Protein AF-A0A3S3I889-F1 (afdb_monomer)

Structure (mmCIF, N/CA/C/O backbone):
data_AF-A0A3S3I889-F1
#
_entry.id   AF-A0A3S3I889-F1
#
loop_
_atom_site.group_PDB
_atom_site.id
_atom_site.type_symbol
_atom_site.label_atom_id
_atom_site.label_alt_id
_atom_site.label_comp_id
_atom_site.label_asym_id
_atom_site.label_entity_id
_atom_site.label_seq_id
_atom_site.pdbx_PDB_ins_code
_atom_site.Cartn_x
_atom_site.Cartn_y
_atom_site.Cartn_z
_atom_site.occupancy
_atom_site.B_iso_or_equiv
_atom_site.auth_seq_id
_atom_site.auth_comp_id
_atom_site.auth_asym_id
_atom_site.auth_atom_id
_atom_site.pdbx_PDB_model_num
ATOM 1 N N . ALA A 1 1 ? -4.797 8.734 -3.356 1.00 65.38 1 ALA A N 1
ATOM 2 C CA . ALA A 1 1 ? -3.918 8.042 -4.330 1.00 65.38 1 ALA A CA 1
ATOM 3 C C . ALA A 1 1 ? -4.775 7.176 -5.257 1.00 65.38 1 ALA A C 1
ATOM 5 O O . ALA A 1 1 ? -5.987 7.277 -5.155 1.00 65.38 1 ALA A O 1
ATOM 6 N N . LEU A 1 2 ? -4.181 6.388 -6.158 1.00 78.69 2 LEU A N 1
ATOM 7 C CA . LEU A 1 2 ? -4.808 5.711 -7.310 1.00 78.69 2 LEU A CA 1
ATOM 8 C C . LEU A 1 2 ? -6.199 5.065 -7.078 1.00 78.69 2 LEU A C 1
ATOM 10 O O . LEU A 1 2 ? -7.030 5.106 -7.975 1.00 78.69 2 LEU A O 1
ATOM 14 N N . THR A 1 3 ? -6.471 4.527 -5.885 1.00 85.38 3 THR A N 1
ATOM 15 C CA . THR A 1 3 ? -7.750 3.887 -5.499 1.00 85.38 3 THR A CA 1
ATOM 16 C C . THR A 1 3 ? -8.618 4.694 -4.531 1.00 85.38 3 THR A C 1
ATOM 18 O O . THR A 1 3 ? -9.690 4.248 -4.141 1.00 85.38 3 THR A O 1
ATOM 21 N N . GLY A 1 4 ? -8.159 5.865 -4.089 1.00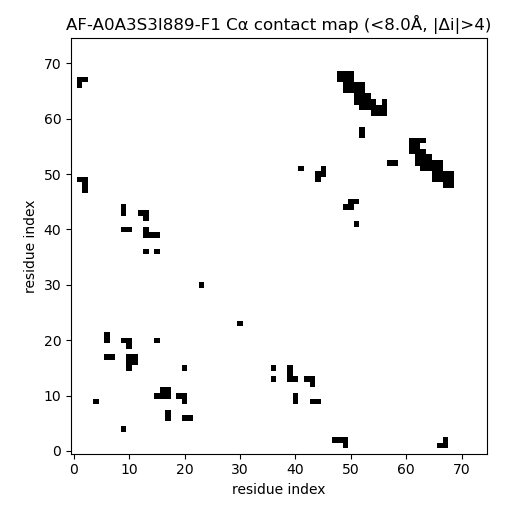 88.44 4 GLY A N 1
ATOM 22 C CA . GLY A 1 4 ? -8.864 6.710 -3.121 1.00 88.44 4 GLY A CA 1
ATOM 23 C C . GLY A 1 4 ? -8.862 6.207 -1.670 1.00 88.44 4 GLY A C 1
ATOM 24 O O . GLY A 1 4 ? -9.404 6.902 -0.818 1.00 88.44 4 GLY A O 1
ATOM 25 N N . ILE A 1 5 ? -8.243 5.059 -1.364 1.00 92.56 5 ILE A N 1
ATOM 26 C CA . ILE A 1 5 ? -8.167 4.542 0.013 1.00 92.56 5 ILE A CA 1
ATOM 27 C C . ILE A 1 5 ? -7.115 5.287 0.842 1.00 92.56 5 ILE A C 1
ATOM 29 O O . ILE A 1 5 ? -6.091 5.733 0.313 1.00 92.56 5 ILE A O 1
ATOM 33 N N . ASP A 1 6 ? -7.360 5.392 2.146 1.00 94.50 6 ASP A N 1
ATOM 34 C CA . ASP A 1 6 ? -6.401 5.922 3.112 1.00 94.50 6 ASP A CA 1
ATOM 35 C C . ASP A 1 6 ? -5.506 4.817 3.712 1.00 94.50 6 ASP A C 1
ATOM 37 O O . ASP A 1 6 ? -5.718 3.616 3.512 1.00 94.50 6 ASP A O 1
ATOM 41 N N . GLN A 1 7 ? -4.477 5.226 4.462 1.00 95.00 7 GLN A N 1
ATOM 42 C CA . GLN A 1 7 ? -3.529 4.305 5.107 1.00 95.00 7 GLN A CA 1
ATOM 43 C C . GLN A 1 7 ? -4.215 3.342 6.083 1.00 95.00 7 GLN A C 1
ATOM 45 O O . GLN A 1 7 ? -3.778 2.202 6.237 1.00 95.00 7 GLN A O 1
ATOM 50 N N . LYS A 1 8 ? -5.276 3.799 6.761 1.00 96.62 8 LYS A N 1
ATOM 51 C CA . LYS A 1 8 ? -6.018 2.994 7.734 1.00 96.62 8 LYS A CA 1
ATOM 52 C C . LYS A 1 8 ? -6.756 1.856 7.035 1.00 96.62 8 LYS A C 1
ATOM 54 O O . LYS A 1 8 ? -6.599 0.706 7.431 1.00 96.62 8 LYS A O 1
ATOM 59 N N . THR A 1 9 ? -7.464 2.166 5.953 1.00 96.56 9 THR A N 1
ATOM 60 C CA . THR A 1 9 ? -8.160 1.180 5.121 1.00 96.56 9 THR A CA 1
ATOM 61 C C . THR A 1 9 ? -7.179 0.163 4.542 1.00 96.56 9 THR A C 1
ATOM 63 O O . THR A 1 9 ? -7.461 -1.034 4.530 1.00 96.56 9 THR A O 1
ATOM 66 N N . LEU A 1 10 ? -6.005 0.613 4.084 1.00 95.88 10 LEU A N 1
ATOM 67 C CA . LEU A 1 10 ? -4.962 -0.286 3.589 1.00 95.88 10 LEU A CA 1
ATOM 68 C C . LEU A 1 10 ? -4.439 -1.220 4.689 1.00 95.88 10 LEU A C 1
ATOM 70 O O . LEU A 1 10 ? -4.293 -2.417 4.454 1.00 95.88 10 LEU A O 1
ATOM 74 N N . ALA A 1 11 ? -4.178 -0.690 5.886 1.00 96.75 11 ALA A N 1
ATOM 75 C CA . ALA A 1 11 ? -3.706 -1.473 7.024 1.00 96.75 11 ALA A CA 1
ATOM 76 C C . ALA A 1 11 ? -4.721 -2.553 7.433 1.00 96.75 11 ALA A C 1
ATOM 78 O O . ALA A 1 11 ? -4.348 -3.713 7.609 1.00 96.75 11 ALA A O 1
ATOM 79 N N . GLU A 1 12 ? -6.001 -2.183 7.515 1.00 97.44 12 GLU A N 1
ATOM 80 C CA . GLU A 1 12 ? -7.106 -3.094 7.827 1.00 97.44 12 GLU A CA 1
ATOM 81 C C . GLU A 1 12 ? -7.219 -4.217 6.790 1.00 97.44 12 GLU A C 1
ATOM 83 O O . GLU A 1 12 ? -7.239 -5.389 7.165 1.00 97.44 12 GLU A O 1
ATOM 88 N N . ARG A 1 13 ? -7.206 -3.884 5.492 1.00 96.50 13 ARG A N 1
ATOM 89 C CA . ARG A 1 13 ? -7.271 -4.879 4.406 1.00 96.50 13 ARG A CA 1
ATOM 90 C C . ARG A 1 13 ? -6.055 -5.800 4.364 1.00 96.50 13 ARG A C 1
ATOM 92 O O . ARG A 1 13 ? -6.201 -6.989 4.124 1.00 96.50 13 ARG A O 1
ATOM 99 N N . ALA A 1 14 ? -4.864 -5.274 4.638 1.00 96.19 14 ALA A N 1
ATOM 100 C CA . ALA A 1 14 ? -3.641 -6.069 4.694 1.00 96.19 14 ALA A CA 1
ATOM 101 C C . ALA A 1 14 ? -3.503 -6.886 5.994 1.00 96.19 14 ALA A C 1
ATOM 103 O O . ALA A 1 14 ? -2.579 -7.689 6.115 1.00 96.19 14 ALA A O 1
ATOM 104 N N . GLY A 1 15 ? -4.370 -6.690 6.994 1.00 96.50 15 GLY A N 1
ATOM 105 C CA . GLY A 1 15 ? -4.236 -7.354 8.293 1.00 96.50 15 GLY A CA 1
ATOM 106 C C . GLY A 1 15 ? -2.939 -6.977 9.022 1.00 96.50 15 GLY A C 1
ATOM 107 O O . GLY A 1 15 ? -2.320 -7.815 9.681 1.00 96.50 15 GLY A O 1
ATOM 108 N N . VAL A 1 16 ? -2.494 -5.725 8.875 1.00 96.00 16 VAL A N 1
ATOM 109 C CA . VAL A 1 16 ? -1.295 -5.172 9.526 1.00 96.00 16 VAL A CA 1
ATOM 110 C C . VAL A 1 16 ? -1.663 -3.923 10.323 1.00 96.00 16 VAL A C 1
ATOM 112 O O . VAL A 1 16 ? -2.722 -3.330 10.145 1.00 96.00 16 VAL A O 1
ATOM 115 N N . SER A 1 17 ? -0.788 -3.486 11.225 1.00 96.44 17 SER A N 1
ATOM 116 C CA . SER A 1 17 ? -1.052 -2.272 12.000 1.00 96.44 17 SER A CA 1
ATOM 117 C C . SER A 1 17 ? -0.809 -1.001 11.174 1.00 96.44 17 SER A C 1
ATOM 119 O O . SER A 1 17 ? 0.125 -0.948 10.373 1.00 96.44 17 SER A O 1
ATOM 121 N N . LEU A 1 18 ? -1.582 0.064 11.417 1.00 96.81 18 LEU A N 1
ATOM 122 C CA . LEU A 1 18 ? -1.364 1.379 10.792 1.00 96.81 18 LEU A CA 1
ATOM 123 C C . LEU A 1 18 ? 0.088 1.895 10.947 1.00 96.81 18 LEU A C 1
ATOM 125 O O . LEU A 1 18 ? 0.665 2.322 9.946 1.00 96.81 18 LEU A O 1
ATOM 129 N N . PRO A 1 19 ? 0.750 1.773 12.121 1.00 95.12 19 PRO A N 1
ATOM 130 C CA . PRO A 1 19 ? 2.167 2.122 12.249 1.00 95.12 19 PRO A CA 1
ATOM 131 C C . PRO A 1 19 ? 3.094 1.333 11.316 1.00 95.12 19 PRO A C 1
ATOM 133 O O . PRO A 1 19 ? 4.172 1.808 10.972 1.00 95.12 19 PRO A O 1
ATOM 136 N N . THR A 1 20 ? 2.714 0.117 10.915 1.00 92.69 20 THR A N 1
ATOM 137 C CA . THR A 1 20 ? 3.489 -0.676 9.952 1.00 92.69 20 THR A CA 1
ATOM 138 C C . THR A 1 20 ? 3.433 -0.056 8.562 1.00 92.69 20 THR A C 1
ATOM 140 O O . THR A 1 20 ? 4.490 0.127 7.965 1.00 92.69 20 THR A O 1
ATOM 143 N N . ILE A 1 21 ? 2.248 0.353 8.095 1.00 93.81 21 ILE A N 1
ATOM 144 C CA . ILE A 1 21 ? 2.088 1.087 6.828 1.00 93.81 21 ILE A CA 1
ATOM 145 C C . ILE A 1 21 ? 2.860 2.409 6.866 1.00 93.81 21 ILE A C 1
ATOM 147 O O . ILE A 1 21 ? 3.664 2.670 5.978 1.00 93.81 21 ILE A O 1
ATOM 151 N N . GLN A 1 22 ? 2.724 3.187 7.940 1.00 93.50 22 GLN A N 1
ATOM 152 C CA . GLN A 1 22 ? 3.439 4.460 8.092 1.00 93.50 22 GLN A CA 1
ATOM 153 C C . GLN A 1 22 ? 4.964 4.290 8.050 1.00 93.50 22 GLN A C 1
ATOM 155 O O . GLN A 1 22 ? 5.656 5.064 7.394 1.00 93.50 22 GLN A O 1
ATOM 160 N N . ARG A 1 23 ? 5.511 3.250 8.699 1.00 90.19 23 ARG A N 1
ATOM 161 C CA . ARG A 1 23 ? 6.948 2.932 8.607 1.00 90.19 23 ARG A CA 1
ATOM 162 C C . ARG A 1 23 ? 7.377 2.519 7.199 1.00 90.19 23 ARG A C 1
ATOM 164 O O . ARG A 1 23 ? 8.527 2.759 6.842 1.00 90.19 23 ARG A O 1
ATOM 171 N N . MET A 1 24 ? 6.508 1.847 6.442 1.00 90.50 24 MET A N 1
ATOM 172 C CA . MET A 1 24 ? 6.795 1.452 5.059 1.00 90.50 24 MET A CA 1
ATOM 173 C C . MET A 1 24 ? 6.806 2.666 4.128 1.00 90.50 24 MET A C 1
ATOM 175 O O . MET A 1 24 ? 7.720 2.780 3.324 1.00 90.50 24 MET A O 1
ATOM 179 N N . GLU A 1 25 ? 5.856 3.587 4.276 1.00 89.94 25 GLU A N 1
ATOM 180 C CA . GLU A 1 25 ? 5.779 4.810 3.466 1.00 89.94 25 GLU A CA 1
ATOM 181 C C . GLU A 1 25 ? 6.872 5.831 3.808 1.00 89.94 25 GLU A C 1
ATOM 183 O O . GLU A 1 25 ? 7.338 6.547 2.929 1.00 89.94 25 GLU A O 1
ATOM 188 N N . ALA A 1 26 ? 7.320 5.878 5.066 1.00 90.06 26 ALA A N 1
ATOM 189 C CA . ALA A 1 26 ? 8.418 6.746 5.493 1.00 90.06 26 ALA A CA 1
ATOM 190 C C . ALA A 1 26 ? 9.808 6.246 5.052 1.00 90.06 26 ALA A C 1
ATOM 192 O O . ALA A 1 26 ? 10.799 6.956 5.219 1.00 90.06 26 ALA A O 1
ATOM 193 N N . ARG A 1 27 ? 9.912 5.010 4.547 1.00 85.38 27 ARG A N 1
ATOM 194 C CA . ARG A 1 27 ? 11.174 4.427 4.084 1.00 85.38 27 ARG A CA 1
ATOM 195 C C . ARG A 1 27 ? 11.357 4.660 2.592 1.00 85.38 27 ARG A C 1
ATOM 197 O O . ARG A 1 27 ? 10.573 4.186 1.779 1.00 85.38 27 ARG A O 1
ATOM 204 N N . GLU A 1 28 ? 12.475 5.277 2.240 1.00 78.88 28 GLU A N 1
ATOM 205 C CA . GLU A 1 28 ? 12.953 5.299 0.862 1.00 78.88 28 GLU A CA 1
ATOM 206 C C . GLU A 1 28 ? 13.680 3.989 0.515 1.00 78.88 28 GLU A C 1
ATOM 208 O O . GLU A 1 28 ? 14.426 3.424 1.321 1.00 78.88 28 GLU A O 1
ATOM 213 N N . GLY A 1 29 ? 13.475 3.499 -0.708 1.00 76.06 29 GLY A N 1
ATOM 214 C CA . GLY A 1 29 ? 14.139 2.301 -1.219 1.00 76.06 29 GLY A CA 1
ATOM 215 C C . GLY A 1 29 ? 13.510 0.979 -0.763 1.00 76.06 29 GLY A C 1
ATOM 216 O O . GLY A 1 29 ? 12.305 0.859 -0.558 1.00 76.06 29 GLY A O 1
ATOM 217 N N . VAL A 1 30 ? 14.329 -0.073 -0.686 1.00 72.62 30 VAL A N 1
ATOM 218 C CA . VAL A 1 30 ? 13.847 -1.448 -0.475 1.00 72.62 30 VAL A CA 1
ATOM 219 C C . VAL A 1 30 ? 13.584 -1.716 1.007 1.00 72.62 30 VAL A C 1
ATOM 221 O O . VAL A 1 30 ? 14.507 -1.739 1.824 1.00 72.62 30 VAL A O 1
ATOM 224 N N . VAL A 1 31 ? 12.330 -2.016 1.352 1.00 72.56 31 VAL A N 1
ATOM 225 C CA . VAL A 1 31 ? 11.953 -2.482 2.693 1.00 72.56 31 VAL A CA 1
ATOM 226 C C . VAL A 1 31 ? 12.543 -3.880 2.933 1.00 72.56 31 VAL A C 1
ATOM 228 O O . VAL A 1 31 ? 12.094 -4.868 2.360 1.00 72.56 31 VAL A O 1
ATOM 231 N N . ARG A 1 32 ? 13.566 -3.977 3.792 1.00 72.44 32 ARG A N 1
ATOM 232 C CA . ARG A 1 32 ? 14.183 -5.254 4.207 1.00 72.44 32 ARG A CA 1
ATOM 233 C C . ARG A 1 32 ? 13.507 -5.816 5.466 1.00 72.44 32 ARG A C 1
ATOM 235 O O . ARG A 1 32 ? 13.213 -5.053 6.386 1.00 72.44 32 ARG A O 1
ATOM 242 N N . GLY A 1 33 ? 13.344 -7.144 5.529 1.00 67.69 33 GLY A N 1
ATOM 243 C CA . GLY A 1 33 ? 13.094 -7.887 6.777 1.00 67.69 33 GLY A CA 1
ATOM 244 C C . GLY A 1 33 ? 11.643 -8.242 7.123 1.00 67.69 33 GLY A C 1
ATOM 245 O O . GLY A 1 33 ? 11.400 -8.670 8.244 1.00 67.69 33 GLY A O 1
ATOM 246 N N . VAL A 1 34 ? 10.677 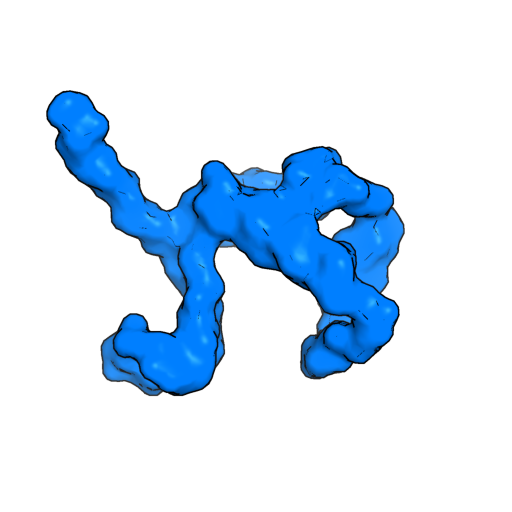-8.077 6.211 1.00 77.81 34 VAL A N 1
ATOM 247 C CA . VAL A 1 34 ? 9.254 -8.354 6.507 1.00 77.81 34 VAL A CA 1
ATOM 248 C C . VAL A 1 34 ? 8.507 -8.886 5.275 1.00 77.81 34 VAL A C 1
ATOM 250 O O . VAL A 1 34 ? 7.550 -8.288 4.794 1.00 77.81 34 VAL A O 1
ATOM 253 N N . VAL A 1 35 ? 8.979 -10.008 4.717 1.00 85.69 35 VAL A N 1
ATOM 254 C CA . VAL A 1 35 ? 8.415 -10.596 3.481 1.00 85.69 35 VAL A CA 1
ATOM 255 C C . VAL A 1 35 ? 6.921 -10.896 3.630 1.00 85.69 35 VAL A C 1
ATOM 257 O O . VAL A 1 35 ? 6.151 -10.532 2.751 1.00 85.69 35 VAL A O 1
ATOM 260 N N . ASP A 1 36 ? 6.498 -11.471 4.759 1.00 90.94 36 ASP A N 1
ATOM 261 C CA . ASP A 1 36 ? 5.080 -11.752 5.039 1.00 90.94 36 ASP A CA 1
ATOM 262 C C . ASP A 1 36 ? 4.218 -10.477 5.024 1.00 90.94 36 ASP A C 1
ATOM 264 O O . ASP A 1 36 ? 3.191 -10.409 4.354 1.00 90.94 36 ASP A O 1
ATOM 268 N N . THR A 1 37 ? 4.671 -9.420 5.701 1.00 91.38 37 THR A N 1
ATOM 269 C CA . THR A 1 37 ? 3.981 -8.121 5.712 1.00 91.38 37 THR A CA 1
ATOM 270 C C . THR A 1 37 ? 3.933 -7.498 4.320 1.00 91.38 37 THR A C 1
ATOM 272 O O . THR A 1 37 ? 2.900 -6.966 3.928 1.00 91.38 37 THR A O 1
ATOM 275 N N . LEU A 1 38 ? 5.024 -7.582 3.554 1.00 90.44 38 LEU A N 1
ATOM 276 C CA . LEU A 1 38 ? 5.055 -7.089 2.181 1.00 90.44 38 LEU A CA 1
ATOM 277 C C . LEU A 1 38 ? 4.047 -7.843 1.306 1.00 90.44 38 LEU A C 1
ATOM 279 O O . LEU A 1 38 ? 3.276 -7.204 0.599 1.00 90.44 38 LEU A O 1
ATOM 283 N N . MET A 1 39 ? 4.005 -9.174 1.395 1.00 92.50 39 MET A N 1
ATOM 284 C CA . MET A 1 39 ? 3.046 -10.000 0.655 1.00 92.50 39 MET A CA 1
ATOM 285 C C . MET A 1 39 ? 1.599 -9.642 1.000 1.00 92.50 39 MET A C 1
ATOM 287 O O . MET A 1 39 ? 0.784 -9.480 0.097 1.00 92.50 39 MET A O 1
ATOM 291 N N . LYS A 1 40 ? 1.290 -9.432 2.284 1.00 95.25 40 LYS A N 1
ATOM 292 C CA . LYS A 1 40 ? -0.034 -8.981 2.739 1.00 95.25 40 LYS A CA 1
ATOM 293 C C . LYS A 1 40 ? -0.443 -7.633 2.150 1.00 95.25 40 LYS A C 1
ATOM 295 O O . LYS A 1 40 ? -1.577 -7.467 1.715 1.00 95.25 40 LYS A O 1
ATOM 300 N N . VAL A 1 41 ? 0.480 -6.674 2.106 1.00 93.94 41 VAL A N 1
ATOM 301 C CA . VAL A 1 41 ? 0.214 -5.348 1.527 1.00 93.94 41 VAL A CA 1
ATOM 302 C C . VAL A 1 41 ? 0.052 -5.430 0.008 1.00 93.94 41 VAL A C 1
ATOM 304 O O . VAL A 1 41 ? -0.852 -4.800 -0.531 1.00 93.94 41 VAL A O 1
ATOM 307 N N . ILE A 1 42 ? 0.874 -6.228 -0.683 1.00 92.88 42 ILE A N 1
ATOM 308 C CA . ILE A 1 42 ? 0.733 -6.480 -2.127 1.00 92.88 42 ILE A CA 1
ATOM 309 C C . ILE A 1 42 ? -0.640 -7.088 -2.429 1.00 92.88 42 ILE A C 1
ATOM 311 O O . ILE A 1 42 ? -1.326 -6.608 -3.326 1.00 92.88 42 ILE A O 1
ATOM 315 N N . GLN A 1 43 ? -1.058 -8.091 -1.656 1.00 94.81 43 GLN A N 1
ATOM 316 C CA . GLN A 1 43 ? -2.363 -8.733 -1.801 1.00 94.81 43 GLN A CA 1
ATOM 317 C C . GLN A 1 43 ? -3.515 -7.747 -1.555 1.00 94.81 43 GLN A C 1
ATOM 319 O O . GLN A 1 43 ? -4.450 -7.673 -2.345 1.00 94.81 43 GLN A O 1
ATOM 324 N N . ALA A 1 44 ? -3.426 -6.921 -0.511 1.00 95.56 44 ALA A N 1
ATOM 325 C CA . ALA A 1 44 ? -4.442 -5.907 -0.242 1.00 95.56 44 ALA A CA 1
ATOM 326 C C . ALA A 1 44 ? -4.550 -4.867 -1.368 1.00 95.56 44 ALA A C 1
ATOM 328 O O . ALA A 1 44 ? -5.655 -4.450 -1.705 1.00 95.56 44 ALA A O 1
ATOM 329 N N . LEU A 1 45 ? -3.420 -4.455 -1.961 1.00 94.38 45 LEU A N 1
ATOM 330 C CA . LEU A 1 45 ? -3.385 -3.577 -3.136 1.00 94.38 45 LEU A CA 1
ATOM 331 C C . LEU A 1 45 ? -4.046 -4.244 -4.351 1.00 94.38 45 LEU A C 1
ATOM 333 O O . LEU A 1 45 ? -4.862 -3.620 -5.028 1.00 94.38 45 LEU A O 1
ATOM 337 N N . ASP A 1 46 ? -3.741 -5.520 -4.578 1.00 93.56 46 ASP A N 1
ATOM 338 C CA . ASP A 1 46 ? -4.329 -6.341 -5.635 1.00 93.56 46 ASP A CA 1
ATOM 339 C C . ASP A 1 46 ? -5.866 -6.405 -5.538 1.00 93.56 46 ASP A C 1
ATOM 341 O O . ASP A 1 46 ? -6.572 -6.192 -6.531 1.00 93.56 46 ASP A O 1
ATOM 345 N N . GLU A 1 47 ? -6.394 -6.607 -4.331 1.00 93.38 47 GLU A N 1
ATOM 346 C CA . GLU A 1 47 ? -7.831 -6.701 -4.038 1.00 93.38 47 GLU A CA 1
ATOM 347 C C . GLU A 1 47 ? -8.586 -5.379 -4.189 1.00 93.38 47 GLU A C 1
ATOM 349 O O . GLU A 1 47 ? -9.764 -5.377 -4.543 1.00 93.38 47 GLU A O 1
ATOM 354 N N . VAL A 1 48 ? -7.927 -4.242 -3.948 1.00 93.00 48 VAL A N 1
ATOM 355 C CA . VAL A 1 48 ? -8.523 -2.913 -4.186 1.00 93.00 48 VAL A CA 1
ATOM 356 C C . VAL A 1 48 ? -8.365 -2.445 -5.634 1.00 93.00 48 VAL A C 1
ATOM 358 O O . VAL A 1 48 ? -8.685 -1.300 -5.948 1.00 93.00 48 VAL A O 1
ATOM 361 N N . GLY A 1 49 ? -7.883 -3.319 -6.522 1.00 92.00 49 GLY A N 1
ATOM 362 C CA . GLY A 1 49 ? -7.787 -3.047 -7.950 1.00 92.00 49 GLY A CA 1
ATOM 363 C C . GLY A 1 49 ? -6.483 -2.384 -8.383 1.00 92.00 49 GLY A C 1
ATOM 364 O O . GLY A 1 49 ? -6.461 -1.762 -9.441 1.00 92.00 49 GLY A O 1
ATOM 365 N N . VAL A 1 50 ? -5.401 -2.491 -7.607 1.00 92.81 50 VAL A N 1
ATOM 366 C CA . VAL A 1 50 ? -4.064 -2.023 -8.007 1.00 92.81 50 VAL A CA 1
ATOM 367 C C . VAL A 1 50 ? -3.232 -3.187 -8.517 1.00 92.81 50 VAL A C 1
ATOM 369 O O . VAL A 1 50 ? -3.103 -4.212 -7.864 1.00 92.81 50 VAL A O 1
ATOM 372 N N . GLU A 1 51 ? -2.595 -3.000 -9.662 1.00 90.62 51 GLU A N 1
ATOM 373 C CA . GLU A 1 51 ? -1.591 -3.911 -10.199 1.00 90.62 51 GLU A CA 1
ATOM 374 C C . GLU A 1 51 ? -0.197 -3.293 -10.039 1.00 90.62 51 GLU A C 1
ATOM 376 O O . GLU A 1 51 ? 0.030 -2.127 -10.386 1.00 90.62 51 GLU A O 1
ATOM 381 N N . L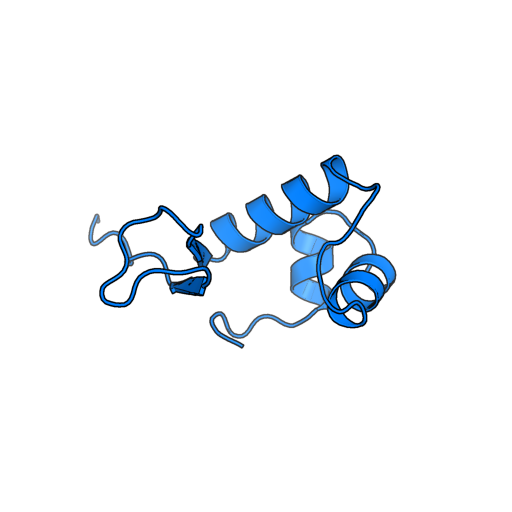EU A 1 52 ? 0.749 -4.082 -9.520 1.00 90.19 52 LEU A N 1
ATOM 382 C CA . LEU A 1 52 ? 2.153 -3.693 -9.410 1.00 90.19 52 LEU A CA 1
ATOM 383 C C . LEU A 1 52 ? 2.919 -4.074 -10.682 1.00 90.19 52 LEU A C 1
ATOM 385 O O . LEU A 1 52 ? 2.986 -5.236 -11.084 1.00 90.19 52 LEU A O 1
ATOM 389 N N . ILE A 1 53 ? 3.567 -3.087 -11.290 1.00 89.88 53 ILE A N 1
ATOM 390 C CA . ILE A 1 53 ? 4.395 -3.262 -12.480 1.00 89.88 53 ILE A CA 1
ATOM 391 C C . ILE A 1 53 ? 5.833 -3.469 -12.006 1.00 89.88 53 ILE A C 1
ATOM 393 O O . ILE A 1 53 ? 6.445 -2.577 -11.412 1.00 89.88 53 ILE A O 1
ATOM 397 N N . GLY A 1 54 ? 6.368 -4.668 -12.236 1.00 85.19 54 GLY A N 1
ATOM 398 C CA . GLY A 1 54 ? 7.781 -4.964 -12.038 1.00 85.19 54 GLY A CA 1
ATOM 399 C C . GLY A 1 54 ? 8.638 -4.401 -13.171 1.00 85.19 54 GLY A C 1
ATOM 400 O O . GLY A 1 54 ? 8.139 -4.046 -14.229 1.00 85.19 54 GLY A O 1
ATOM 401 N N . GLU A 1 55 ? 9.950 -4.372 -12.973 1.00 78.94 55 GLU A N 1
ATOM 402 C CA . GLU A 1 55 ? 10.909 -3.826 -13.946 1.00 78.94 55 GLU A CA 1
ATOM 403 C C . GLU A 1 55 ? 10.851 -4.501 -15.326 1.00 78.94 55 GLU A C 1
ATOM 405 O O . GLU A 1 55 ? 11.023 -3.837 -16.343 1.00 78.94 55 GLU A O 1
ATOM 410 N N . ASN A 1 56 ? 10.519 -5.795 -15.347 1.00 74.62 56 ASN A N 1
ATOM 411 C CA . ASN A 1 56 ? 10.378 -6.604 -16.558 1.00 74.62 56 ASN A CA 1
ATOM 412 C C . ASN A 1 56 ? 8.911 -6.823 -16.975 1.00 74.62 56 ASN A C 1
ATOM 414 O O . ASN A 1 56 ? 8.649 -7.633 -17.863 1.00 74.62 56 ASN A O 1
ATOM 418 N N . H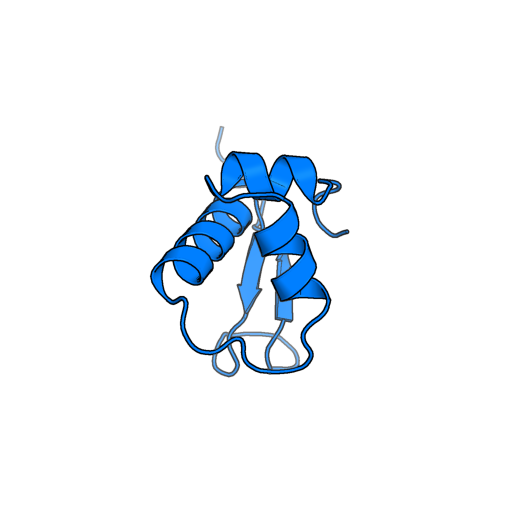IS A 1 57 ? 7.941 -6.164 -16.325 1.00 81.12 57 HIS A N 1
ATOM 419 C CA . HIS A 1 57 ? 6.546 -6.245 -16.765 1.00 81.12 57 HIS A CA 1
ATOM 420 C C . HIS A 1 57 ? 6.323 -5.380 -18.006 1.00 81.12 57 HIS A C 1
ATOM 422 O O . HIS A 1 57 ? 6.880 -4.288 -18.130 1.00 81.12 57 HIS A O 1
ATOM 428 N N . ALA A 1 58 ? 5.456 -5.855 -18.906 1.00 80.62 58 ALA A N 1
ATOM 429 C CA . ALA A 1 58 ? 5.053 -5.098 -20.082 1.00 80.62 58 ALA A CA 1
ATOM 430 C C . ALA A 1 58 ? 4.426 -3.755 -19.660 1.00 80.62 58 ALA A C 1
ATOM 432 O O . ALA A 1 58 ? 3.398 -3.684 -18.974 1.00 80.62 58 ALA A O 1
ATOM 433 N N . SER A 1 59 ? 5.091 -2.677 -20.054 1.00 82.06 5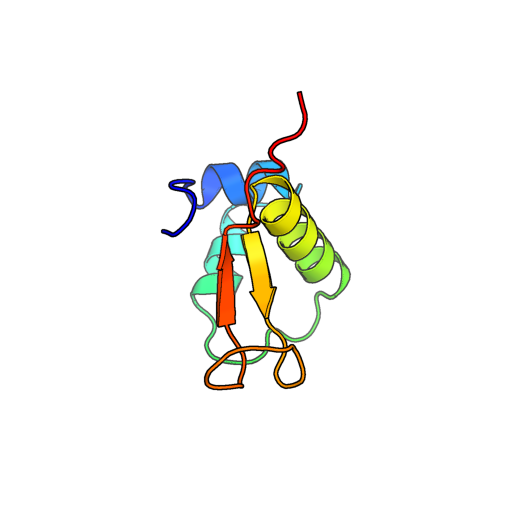9 SER A N 1
ATOM 434 C CA . SER A 1 59 ? 4.720 -1.291 -19.797 1.00 82.06 59 SER A CA 1
ATOM 435 C C . SER A 1 59 ? 5.237 -0.464 -20.967 1.00 82.06 59 SER A C 1
ATOM 437 O O . SER A 1 59 ? 6.372 -0.679 -21.389 1.00 82.06 59 SER A O 1
ATOM 439 N N . GLU A 1 60 ? 4.442 0.477 -21.483 1.00 81.81 60 GLU A N 1
ATOM 440 C CA . GLU A 1 60 ? 4.796 1.274 -22.674 1.00 81.81 60 GLU A CA 1
ATOM 441 C C . GLU A 1 60 ? 6.165 1.956 -22.560 1.00 81.81 60 GLU A C 1
ATOM 443 O O . GLU A 1 60 ? 6.871 2.119 -23.551 1.00 81.81 60 GLU A O 1
ATOM 448 N N . ARG A 1 61 ? 6.554 2.339 -21.340 1.00 82.31 61 ARG A N 1
ATOM 449 C CA . ARG A 1 61 ? 7.830 3.004 -21.047 1.00 82.31 61 ARG A CA 1
ATOM 450 C C . ARG A 1 61 ? 8.816 2.138 -20.254 1.00 82.31 61 ARG A C 1
ATOM 452 O O . ARG A 1 61 ? 9.895 2.620 -19.921 1.00 82.31 61 ARG A O 1
ATOM 459 N N . GLY A 1 62 ? 8.457 0.887 -19.955 1.00 84.00 62 GLY A N 1
ATOM 460 C CA . GLY A 1 62 ? 9.217 -0.002 -19.070 1.00 84.00 62 GLY A CA 1
A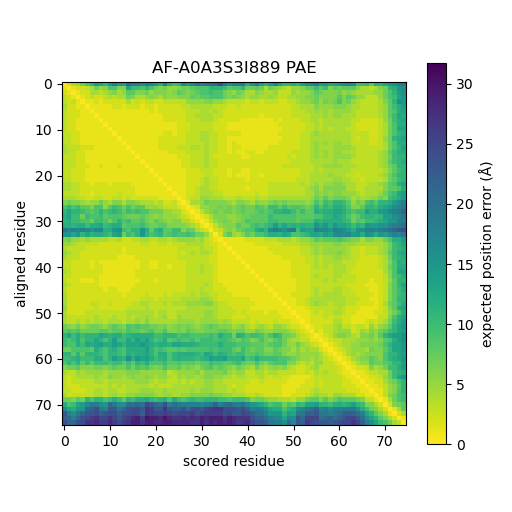TOM 461 C C . GLY A 1 62 ? 9.294 0.484 -17.615 1.00 84.00 62 GLY A C 1
ATOM 462 O O . GLY A 1 62 ? 8.667 1.476 -17.236 1.00 84.00 62 GLY A O 1
ATOM 463 N N . GLY A 1 63 ? 10.075 -0.226 -16.796 1.00 85.94 63 GLY A N 1
ATOM 464 C CA . GLY A 1 63 ? 10.354 0.145 -15.406 1.00 85.94 63 GLY A CA 1
ATOM 465 C C . GLY A 1 63 ? 9.241 -0.190 -14.407 1.00 85.94 63 GLY A C 1
ATOM 466 O O . GLY A 1 63 ? 8.167 -0.679 -14.756 1.00 85.94 63 GLY A O 1
ATOM 467 N N . ARG A 1 64 ? 9.525 0.059 -13.122 1.00 87.62 64 ARG A N 1
ATOM 468 C CA . ARG A 1 64 ? 8.593 -0.214 -12.016 1.00 87.62 64 ARG A CA 1
ATOM 469 C C . ARG A 1 64 ? 7.493 0.842 -11.938 1.00 87.62 64 ARG A C 1
ATOM 471 O O . ARG A 1 64 ? 7.747 2.022 -12.160 1.00 87.62 64 ARG A O 1
ATOM 478 N N . GLY A 1 65 ? 6.294 0.432 -11.543 1.00 89.31 65 GLY A N 1
ATOM 479 C CA . GLY A 1 65 ? 5.160 1.341 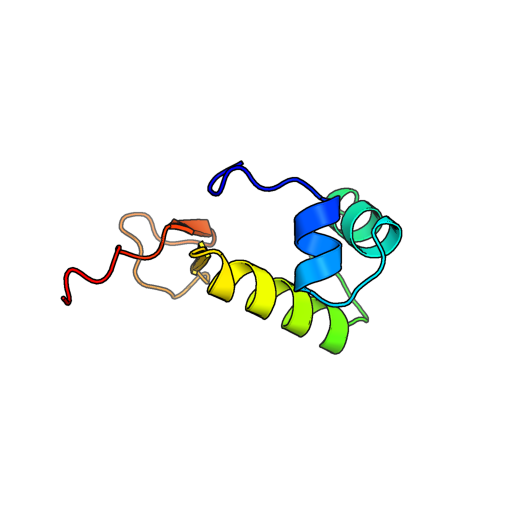-11.400 1.00 89.31 65 GLY A CA 1
ATOM 480 C C . GLY A 1 65 ? 3.926 0.678 -10.804 1.00 89.31 65 GLY A C 1
ATOM 481 O O . GLY A 1 65 ? 3.972 -0.460 -10.340 1.00 89.31 65 GLY A O 1
ATOM 482 N N . VAL A 1 66 ? 2.814 1.405 -10.831 1.00 91.38 66 VAL A N 1
ATOM 483 C CA . VAL A 1 66 ? 1.498 0.939 -10.380 1.00 91.38 66 VAL A CA 1
ATOM 484 C C . VAL A 1 66 ? 0.440 1.361 -11.396 1.00 91.38 66 VAL A C 1
ATOM 486 O O . VAL A 1 66 ? 0.551 2.438 -11.984 1.00 91.38 66 VAL A O 1
ATOM 489 N N . ARG A 1 67 ? -0.584 0.534 -11.611 1.00 91.38 67 ARG A N 1
ATOM 490 C CA . ARG A 1 67 ? -1.749 0.870 -12.448 1.00 91.38 67 ARG A CA 1
ATOM 491 C C . ARG A 1 67 ? -3.040 0.364 -11.814 1.00 91.38 67 ARG A C 1
ATOM 493 O O . ARG A 1 67 ? -3.004 -0.505 -10.949 1.00 91.38 67 ARG A O 1
ATOM 500 N N . LEU A 1 68 ? -4.174 0.915 -12.241 1.00 92.06 68 LEU A N 1
ATOM 501 C CA . LEU A 1 68 ? -5.467 0.308 -11.938 1.00 92.06 68 LEU A CA 1
ATOM 502 C C . LEU A 1 68 ? -5.628 -0.935 -12.806 1.00 92.06 68 LEU A C 1
ATOM 504 O O . LEU A 1 68 ? -5.327 -0.897 -14.001 1.00 92.06 68 LEU A O 1
ATOM 508 N N . LYS A 1 69 ? -6.123 -2.015 -12.210 1.00 89.75 69 LYS A N 1
ATOM 509 C CA . LYS A 1 69 ? -6.596 -3.169 -12.963 1.00 89.75 69 LYS A CA 1
ATOM 510 C C . LYS A 1 69 ? -7.714 -2.717 -13.893 1.00 89.75 69 LYS A C 1
ATOM 512 O O . LYS A 1 69 ? -8.547 -1.887 -13.518 1.00 89.75 69 LYS A O 1
ATOM 517 N N . ALA A 1 70 ? -7.749 -3.286 -15.094 1.00 82.56 70 ALA A N 1
ATOM 518 C CA . ALA A 1 70 ? -8.910 -3.132 -15.953 1.00 82.56 70 ALA A CA 1
ATOM 519 C C . ALA A 1 70 ? -10.147 -3.602 -15.174 1.00 82.56 70 ALA A C 1
ATOM 521 O O . ALA A 1 70 ? -10.137 -4.688 -14.590 1.00 82.56 70 ALA A O 1
ATOM 522 N N . GLN A 1 71 ? -11.201 -2.784 -15.149 1.00 67.81 71 GLN A N 1
ATOM 523 C CA . GLN A 1 71 ? -12.507 -3.277 -14.734 1.00 67.81 71 GLN A CA 1
ATOM 524 C C . GLN A 1 71 ? -12.834 -4.413 -15.694 1.00 67.81 71 GLN A C 1
ATOM 526 O O . GLN A 1 71 ? -12.932 -4.177 -16.897 1.00 67.81 71 GLN A O 1
ATOM 531 N N . ASN A 1 72 ? -12.903 -5.645 -15.193 1.00 53.09 72 ASN A N 1
ATOM 532 C CA . ASN A 1 72 ? -13.326 -6.767 -16.013 1.00 53.09 72 ASN A CA 1
ATOM 533 C C . ASN A 1 72 ? -14.710 -6.401 -16.583 1.00 53.09 72 ASN A C 1
ATOM 535 O O . ASN A 1 72 ? -15.620 -6.201 -15.779 1.00 53.09 72 ASN A O 1
ATOM 539 N N . PRO A 1 73 ? -14.916 -6.294 -17.910 1.00 51.31 73 PRO A N 1
ATOM 540 C CA . PRO A 1 73 ? -16.232 -5.968 -18.465 1.00 51.31 73 PRO A CA 1
ATOM 541 C C . PRO A 1 73 ? -17.275 -7.083 -18.284 1.00 51.31 73 PRO A C 1
ATOM 543 O O . PRO A 1 73 ? -18.321 -7.034 -18.919 1.00 51.31 73 PRO A O 1
ATOM 546 N N . GLN A 1 74 ? -16.998 -8.113 -17.485 1.00 48.06 74 GLN A N 1
ATOM 547 C CA . GLN A 1 74 ? -17.851 -9.291 -17.384 1.00 48.06 74 GLN A CA 1
ATOM 548 C C . GLN A 1 74 ? -18.902 -9.093 -16.293 1.00 48.06 74 GLN A C 1
ATOM 550 O O . GLN A 1 74 ? -18.655 -9.349 -15.112 1.00 48.06 74 GLN A O 1
ATOM 555 N N . GLY A 1 75 ? -20.063 -8.608 -16.734 1.00 43.03 75 GLY A 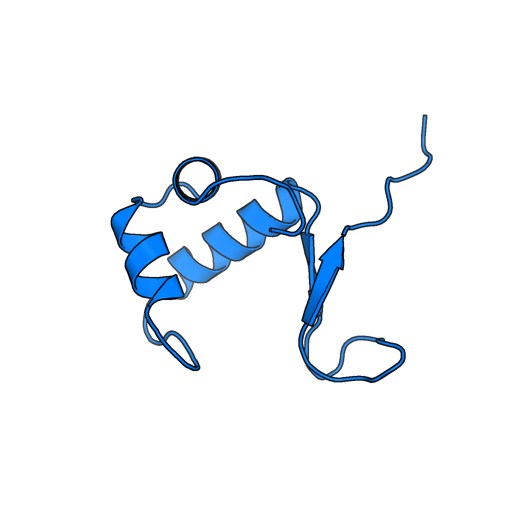N 1
ATOM 556 C CA . GLY A 1 75 ? -21.332 -9.217 -16.340 1.00 43.03 75 GLY A CA 1
ATOM 557 C C . GLY A 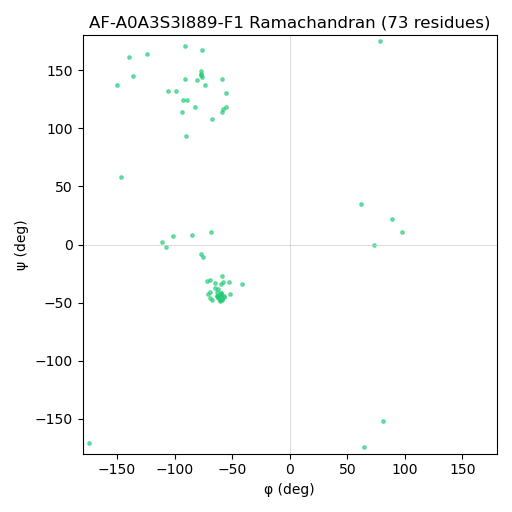1 75 ? -21.581 -10.492 -17.138 1.00 43.03 75 GLY A C 1
ATOM 558 O O . GLY A 1 75 ? -20.987 -10.622 -18.235 1.00 43.03 75 GLY A O 1
#

Nearest PDB structures (foldseek):
  7t5u-assembly1_A  TM=7.382E-01  e=2.175E-01  Escherichia coli
  7vjn-assembly1_A  TM=6.386E-01  e=1.267E+00  Pseudomonas phage JBD30
  1ic8-assembly1_B  TM=5.444E-01  e=3.602E+00  Homo sapiens
  2o38-assembly1_A  TM=3.615E-01  e=1.444E+00  Rhodopseudomonas palustris CGA009
  5dym-assembly1_A-2  TM=3.622E-01  e=4.382E+00  Clostridioides difficile R20291

Radius of gyration: 13.46 Å; Cα contacts (8 Å, |Δi|>4): 72; chains: 1; bounding box: 36×20×35 Å

pLDDT: mean 86.11, std 11.82, range [43.03, 97.44]

Solvent-accessible surface area (backbone atoms only — not comparable to full-atom values): 4693 Å² total; per-residue (Å²): 101,102,76,68,67,54,66,60,59,50,15,62,65,27,74,48,54,51,71,57,50,53,57,55,72,72,46,85,78,83,87,80,92,48,68,70,59,49,52,31,45,52,51,34,38,44,75,68,38,39,40,81,39,45,62,88,39,96,48,103,84,49,47,68,50,74,45,74,51,77,77,74,88,74,124

Mean predicted aligned error: 5.73 Å

Foldseek 3Di:
DQLPDDLCQLCVQLVHDSVVSVVVVPDDDDDPDCVSSVVSSQVSCVVSQKDWADQPRDDPVGHTDIDGHPPPPDD

Sequence (75 aa):
ALTGIDQKTLAERAGVSLPTIQRMEAREGVVRGVVDTLMKVIQALDEVGVELIGENHASERGGRGVRLKAQNPQG

Secondary structure (DSSP, 8-state):
-TT---HHHHHHHHTS-HHHHHHHHT--S---S-HHHHHHHHHHHHHTTEEEE-TTS--TT-SSEEEEPP-----